Protein AF-A0A1Q3MIX3-F1 (afdb_monomer)

Foldseek 3Di:
DDPPPCPDPPDLCRLQVQLVVLLVQLVVQLVVLVVVCLVDVDNCRNVVSLVSLVVQLVSLVVLLVQCVDPVNVVVCPDVSSNVSSVCSNCRSVVVVVCSVVVVVVCVVVVVSVVD

Sequence (115 aa):
MNLFAQTPPTGMMDVLKIPGLCFLIGIGLWYGGLVFESKTEKSWLKWTAFIPLVIGTFIGLQETIQVSDYIYQQTLTNRKTLYAHYLALALPATAIATIVGWHFYLKRSGAYDRL

Nearest PDB structures (foldseek):
  4dwl-assembly1_D  TM=3.818E-01  e=4.074E+00  Rauchvirus BPP1

Solvent-accessible surface area (backbone atoms only — not comparable to full-atom values): 6006 Å² total; per-residue (Å²): 132,82,88,80,73,75,74,74,77,95,40,45,63,66,60,25,47,60,15,47,48,21,28,53,52,14,53,49,36,33,53,50,21,52,61,45,30,49,74,36,96,63,72,65,58,28,61,58,15,48,58,40,18,52,52,10,24,54,52,11,44,54,50,37,55,52,57,68,37,69,74,48,46,73,69,54,82,49,69,67,43,57,51,25,28,53,45,12,21,48,52,13,47,50,48,52,52,49,52,54,52,48,53,53,49,34,59,72,69,58,48,60,85,74,75

Radius of gyration: 18.02 Å; Cα contacts (8 Å, |Δi|>4): 128; chains: 1; bounding box: 40×24×54 Å

Mean predicted aligned error: 8.85 Å

Secondary structure (DSSP, 8-state):
--TT--PPPS-HHHHHHHHHHHHHHHHHHHHHHHHHHTTSS-TTGGGGGHHHHHHHHHHHHHHHHHHTSHHHHHH---HHHHHHHHHHHHHHHHHHHHHHHHHHHHHHTTGGGG-

Structure (mmCIF, N/CA/C/O backbone):
data_AF-A0A1Q3MIX3-F1
#
_entry.id   AF-A0A1Q3MIX3-F1
#
loop_
_atom_site.group_PDB
_atom_site.id
_atom_site.type_symbol
_atom_site.label_atom_id
_atom_site.label_alt_id
_atom_site.label_comp_id
_atom_site.label_asym_id
_atom_site.label_entity_id
_atom_site.label_seq_id
_atom_site.pdbx_PDB_ins_code
_atom_site.Cartn_x
_atom_site.Cartn_y
_atom_site.Cartn_z
_atom_site.occupancy
_atom_site.B_iso_or_equiv
_atom_site.auth_seq_id
_atom_site.auth_comp_id
_atom_site.auth_asym_id
_atom_site.auth_atom_id
_atom_site.pdbx_PDB_model_num
ATOM 1 N N . MET A 1 1 ? -8.938 9.964 33.262 1.00 42.62 1 MET A N 1
ATOM 2 C CA . MET A 1 1 ? -8.821 9.540 31.849 1.00 42.62 1 MET A CA 1
ATOM 3 C C . MET A 1 1 ? -10.208 9.616 31.232 1.00 42.62 1 MET A C 1
ATOM 5 O O . MET A 1 1 ? -11.114 8.986 31.756 1.00 42.62 1 MET A O 1
ATOM 9 N N . ASN A 1 2 ? -10.401 10.468 30.221 1.00 39.72 2 ASN A N 1
ATOM 10 C CA . ASN A 1 2 ? -11.707 10.697 29.593 1.00 39.72 2 ASN A CA 1
ATOM 11 C C . ASN A 1 2 ? -12.119 9.482 28.752 1.00 39.72 2 ASN A C 1
ATOM 13 O O . ASN A 1 2 ? -11.638 9.312 27.638 1.00 39.72 2 ASN A O 1
ATOM 17 N N . LEU A 1 3 ? -13.043 8.677 29.279 1.00 49.03 3 LEU A N 1
ATOM 18 C CA . LEU A 1 3 ? -13.666 7.532 28.598 1.00 49.03 3 LEU A CA 1
ATOM 19 C C . LEU A 1 3 ? -14.672 7.944 27.498 1.00 49.03 3 LEU A C 1
ATOM 21 O O . LEU A 1 3 ? -15.227 7.086 26.827 1.00 49.03 3 LEU A O 1
ATOM 25 N N . PHE A 1 4 ? -14.898 9.248 27.294 1.00 47.41 4 PHE A N 1
ATOM 26 C CA . PHE A 1 4 ? -15.919 9.792 26.385 1.00 47.41 4 PHE A CA 1
ATOM 27 C C . PHE A 1 4 ? -15.365 10.451 25.111 1.00 47.41 4 PHE A C 1
ATOM 29 O O . PHE A 1 4 ? -16.125 11.043 24.353 1.00 47.41 4 PHE A O 1
ATOM 36 N N . ALA A 1 5 ? -14.055 10.376 24.860 1.00 45.19 5 ALA A N 1
ATOM 37 C CA . ALA A 1 5 ? -13.430 11.049 23.715 1.00 45.19 5 ALA A CA 1
ATOM 38 C C . ALA A 1 5 ? -13.203 10.141 22.490 1.00 45.19 5 ALA A C 1
ATOM 40 O O . ALA A 1 5 ? -12.530 10.549 21.549 1.00 45.19 5 ALA A O 1
ATOM 41 N N . GLN A 1 6 ? -13.745 8.920 22.477 1.00 50.44 6 GLN A N 1
ATOM 42 C CA . GLN A 1 6 ? -13.774 8.095 21.269 1.00 50.44 6 GLN A CA 1
ATOM 43 C C . GLN A 1 6 ? -15.069 8.400 20.515 1.00 50.44 6 GLN A C 1
ATOM 45 O O . GLN A 1 6 ? -16.077 7.718 20.678 1.00 50.44 6 GLN A O 1
ATOM 50 N N . THR A 1 7 ? -15.066 9.470 19.718 1.00 54.59 7 THR A N 1
ATOM 51 C CA . THR A 1 7 ? -16.109 9.661 18.707 1.00 54.59 7 THR A CA 1
ATOM 52 C C . THR A 1 7 ? -16.021 8.495 17.724 1.00 54.59 7 THR A C 1
ATOM 54 O O . THR A 1 7 ? -14.977 8.348 17.083 1.00 54.59 7 THR A O 1
ATOM 57 N N . PRO A 1 8 ? -17.061 7.651 17.603 1.00 53.34 8 PRO A N 1
ATOM 58 C CA . PRO A 1 8 ? -17.045 6.568 16.636 1.00 53.34 8 PRO A CA 1
ATOM 59 C C . PRO A 1 8 ? -16.926 7.165 15.225 1.00 53.34 8 PRO A C 1
ATOM 61 O O . PRO A 1 8 ? -17.570 8.181 14.941 1.00 53.34 8 PRO A O 1
ATOM 64 N N . PRO A 1 9 ? -16.113 6.576 14.336 1.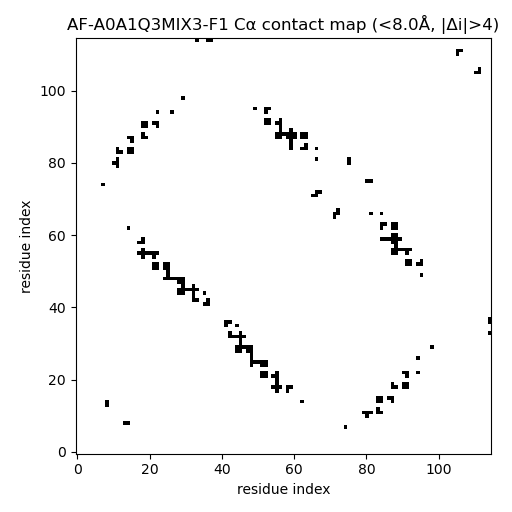00 55.53 9 PRO A N 1
ATOM 65 C CA . PRO A 1 9 ? -15.958 7.056 12.976 1.00 55.53 9 PRO A CA 1
ATOM 66 C C . PRO A 1 9 ? -17.322 7.040 12.291 1.00 55.53 9 PRO A C 1
ATOM 68 O O . PRO A 1 9 ? -18.051 6.046 12.319 1.00 55.53 9 PRO A O 1
ATOM 71 N N . THR A 1 10 ? -17.662 8.164 11.667 1.00 55.56 10 THR A N 1
ATOM 72 C CA . THR A 1 10 ? -18.985 8.485 11.113 1.00 55.56 10 THR A CA 1
ATOM 73 C C . THR A 1 10 ? -19.397 7.649 9.890 1.00 55.56 10 THR A C 1
ATOM 75 O O . THR A 1 10 ? -20.466 7.857 9.321 1.00 55.56 10 THR A O 1
ATOM 78 N N . GLY A 1 11 ? -18.626 6.622 9.525 1.00 61.16 11 GLY A N 1
ATOM 79 C CA . GLY A 1 11 ? -19.013 5.599 8.558 1.00 61.16 11 GLY A CA 1
ATOM 80 C C . GLY A 1 11 ? -17.814 4.885 7.936 1.00 61.16 11 GLY A C 1
ATOM 81 O O . GLY A 1 11 ? -16.690 5.374 7.977 1.00 61.16 11 GLY A O 1
ATOM 82 N N . MET A 1 12 ? -18.064 3.736 7.291 1.00 64.38 12 MET A N 1
ATOM 83 C CA . MET A 1 12 ? -17.066 2.956 6.528 1.00 64.38 12 MET A CA 1
ATOM 84 C C . MET A 1 12 ? -16.207 3.822 5.591 1.00 64.38 12 MET A C 1
ATOM 86 O O . MET A 1 12 ? -15.022 3.556 5.407 1.00 64.38 12 MET A O 1
ATOM 90 N N . MET A 1 13 ? -16.813 4.851 4.995 1.00 67.31 13 MET A N 1
ATOM 91 C CA . MET A 1 13 ? -16.130 5.725 4.050 1.00 67.31 13 MET A CA 1
ATOM 92 C C . MET A 1 13 ? -15.052 6.578 4.726 1.00 67.31 13 MET A C 1
ATOM 94 O O . MET A 1 13 ? -14.026 6.832 4.112 1.00 67.31 13 MET A O 1
ATOM 98 N N . ASP A 1 14 ? -15.244 7.005 5.974 1.00 73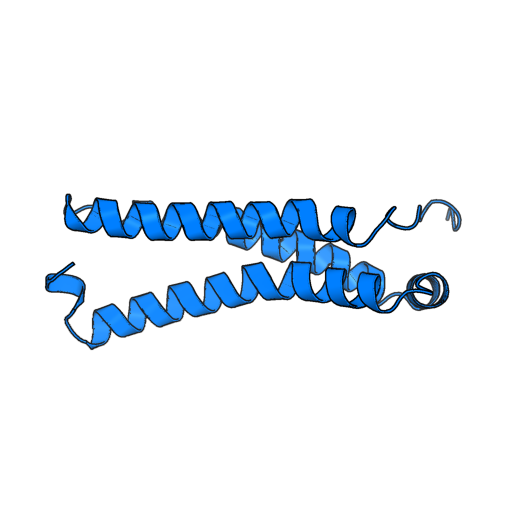.56 14 ASP A N 1
ATOM 99 C CA . ASP A 1 14 ? -14.290 7.892 6.648 1.00 73.56 14 ASP A CA 1
ATOM 100 C C . ASP A 1 14 ? -12.988 7.170 6.999 1.00 73.56 14 ASP A C 1
ATOM 102 O O . ASP A 1 14 ? -11.908 7.718 6.791 1.00 73.56 14 ASP A O 1
ATOM 106 N N . VAL A 1 15 ? -13.096 5.901 7.393 1.00 77.19 15 VAL A N 1
ATOM 107 C CA . VAL A 1 15 ? -11.958 5.029 7.721 1.00 77.19 15 VAL A CA 1
ATOM 108 C C . VAL A 1 15 ? -11.133 4.689 6.477 1.00 77.19 15 VAL A C 1
ATOM 110 O O . VAL A 1 15 ? -9.905 4.666 6.512 1.00 77.19 15 VAL A O 1
ATOM 113 N N . LEU A 1 16 ? -11.798 4.435 5.345 1.00 84.56 16 LEU A N 1
ATOM 114 C CA . LEU A 1 16 ? -11.123 3.994 4.123 1.00 84.56 16 LEU A CA 1
ATOM 115 C C . LEU A 1 16 ? -10.592 5.155 3.269 1.00 84.56 16 LEU A C 1
ATOM 117 O O . LEU A 1 16 ? -9.704 4.940 2.449 1.00 84.56 16 LEU A O 1
ATOM 121 N N . LYS A 1 17 ? -11.109 6.380 3.440 1.00 85.06 17 LYS A N 1
ATOM 122 C CA . LYS A 1 17 ? -10.764 7.545 2.603 1.00 85.06 17 LYS A CA 1
ATOM 123 C C . LYS A 1 17 ? -9.260 7.796 2.537 1.00 85.06 17 LYS A C 1
ATOM 125 O O . LYS A 1 17 ? -8.709 7.839 1.441 1.00 85.06 17 LYS A O 1
ATOM 130 N N . ILE A 1 18 ? -8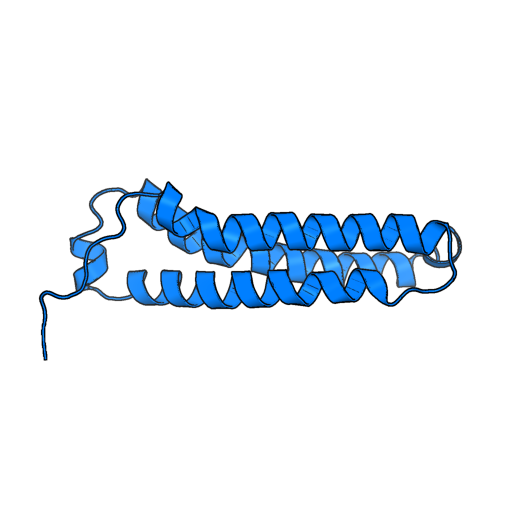.600 7.968 3.684 1.00 87.00 18 ILE A N 1
ATOM 131 C CA . ILE A 1 18 ? -7.182 8.359 3.719 1.00 87.00 18 ILE A CA 1
ATOM 132 C C . ILE A 1 18 ? -6.276 7.198 3.270 1.00 87.00 18 ILE A C 1
ATOM 134 O O . ILE A 1 18 ? -5.515 7.388 2.318 1.00 87.00 18 ILE A O 1
ATOM 138 N N . PRO A 1 19 ? -6.378 5.982 3.844 1.00 88.00 19 PRO A N 1
ATOM 139 C CA . PRO A 1 19 ? -5.543 4.854 3.426 1.00 88.00 19 PRO A CA 1
ATOM 140 C C . PRO A 1 19 ? -5.813 4.433 1.976 1.00 88.00 19 PRO A C 1
ATOM 142 O O . PRO A 1 19 ? -4.883 4.099 1.241 1.00 88.00 19 PRO A O 1
ATOM 145 N N . GLY A 1 20 ? -7.070 4.517 1.532 1.00 88.19 20 GLY A N 1
ATOM 146 C CA . GLY A 1 20 ? -7.475 4.258 0.152 1.00 88.19 20 GLY A CA 1
ATOM 147 C C . GLY A 1 20 ? -6.909 5.280 -0.835 1.00 88.19 20 GLY A C 1
ATOM 148 O O . GLY A 1 20 ? -6.415 4.893 -1.892 1.00 88.19 20 GLY A O 1
ATOM 149 N N . LEU A 1 21 ? -6.901 6.573 -0.491 1.00 92.06 21 LEU A N 1
ATOM 150 C CA . LEU A 1 21 ? -6.263 7.606 -1.314 1.00 92.06 21 LEU A CA 1
ATOM 151 C C . LEU A 1 21 ? -4.749 7.368 -1.417 1.00 92.06 21 LEU A C 1
ATOM 153 O O . LEU A 1 21 ? -4.192 7.404 -2.512 1.00 92.06 21 LEU A O 1
ATOM 157 N N . CYS A 1 22 ? -4.094 7.065 -0.294 1.00 91.62 22 CYS A N 1
ATOM 158 C CA . CYS A 1 22 ? -2.677 6.705 -0.250 1.00 91.62 22 CYS A CA 1
ATOM 159 C C . CYS A 1 22 ? -2.359 5.485 -1.128 1.00 91.62 22 CYS A C 1
ATOM 161 O O . CYS A 1 22 ? -1.367 5.499 -1.858 1.00 91.62 22 CYS A O 1
ATOM 163 N N . PHE A 1 23 ? -3.219 4.462 -1.106 1.00 93.12 23 PHE A N 1
ATOM 164 C CA . PHE A 1 23 ? -3.130 3.305 -1.995 1.00 93.12 23 PHE A CA 1
ATOM 165 C C . PHE A 1 23 ? -3.215 3.715 -3.472 1.00 93.12 23 PHE A C 1
ATOM 167 O O . PHE A 1 23 ? -2.326 3.372 -4.249 1.00 93.12 23 PHE A O 1
ATOM 174 N N . LEU A 1 24 ? -4.233 4.492 -3.858 1.00 93.81 24 LEU A N 1
ATOM 175 C CA . LEU A 1 24 ? -4.427 4.922 -5.248 1.00 93.81 24 LEU A CA 1
ATOM 176 C C . LEU A 1 24 ? -3.263 5.783 -5.758 1.00 93.81 24 LEU A C 1
ATOM 178 O O . LEU A 1 24 ? -2.766 5.547 -6.859 1.00 93.81 24 LEU A O 1
ATOM 182 N N . ILE A 1 25 ? -2.793 6.739 -4.952 1.00 92.94 25 ILE A N 1
ATOM 183 C CA . ILE A 1 25 ? -1.635 7.582 -5.285 1.00 92.94 25 ILE A CA 1
ATOM 184 C C . ILE A 1 25 ? -0.377 6.721 -5.415 1.00 92.94 25 ILE A C 1
ATOM 186 O O . ILE A 1 25 ? 0.374 6.875 -6.374 1.00 92.94 25 ILE A O 1
ATOM 190 N N . GLY A 1 26 ? -0.156 5.791 -4.484 1.00 90.25 26 GLY A N 1
ATOM 191 C CA . GLY A 1 26 ? 0.983 4.880 -4.515 1.00 90.25 26 GLY A CA 1
ATOM 192 C C . GLY A 1 26 ? 1.019 4.012 -5.768 1.00 90.25 26 GLY A C 1
ATOM 193 O O . GLY A 1 26 ? 2.019 4.002 -6.483 1.00 90.25 26 GLY A O 1
ATOM 194 N N . ILE A 1 27 ? -0.086 3.340 -6.095 1.00 91.81 27 ILE A N 1
ATOM 195 C CA . ILE A 1 27 ? -0.192 2.548 -7.328 1.00 91.81 27 ILE A CA 1
ATOM 196 C C . ILE A 1 27 ? -0.014 3.430 -8.572 1.00 91.81 27 ILE A C 1
ATOM 198 O O . ILE A 1 27 ? 0.700 3.041 -9.497 1.00 91.81 27 ILE A O 1
ATOM 202 N N . GLY A 1 28 ? -0.603 4.630 -8.587 1.00 90.88 28 GLY A N 1
ATOM 203 C CA . GLY A 1 28 ? -0.461 5.583 -9.688 1.00 90.88 28 GLY A CA 1
ATOM 204 C C . GLY A 1 28 ? 0.985 6.030 -9.912 1.00 90.88 28 GLY A C 1
ATOM 205 O O . GLY A 1 28 ? 1.455 6.030 -11.049 1.00 90.88 28 GLY A O 1
ATOM 206 N N . LEU A 1 29 ? 1.721 6.342 -8.841 1.00 91.06 29 LEU A N 1
ATOM 207 C CA . LEU A 1 29 ? 3.145 6.684 -8.907 1.00 91.06 29 LEU A CA 1
ATOM 208 C C . LEU A 1 29 ? 4.003 5.497 -9.347 1.00 91.06 29 LEU A C 1
ATOM 210 O O . LEU A 1 29 ? 4.946 5.683 -10.113 1.00 91.06 29 LEU A O 1
ATOM 214 N N . TRP A 1 30 ? 3.677 4.281 -8.902 1.00 89.81 30 TRP A N 1
ATOM 215 C CA . TRP A 1 30 ? 4.393 3.080 -9.327 1.00 89.81 30 TRP A CA 1
ATOM 216 C C . TRP A 1 30 ? 4.213 2.840 -10.827 1.00 89.81 30 TRP A C 1
ATOM 218 O O . TRP A 1 30 ? 5.193 2.679 -11.554 1.00 89.81 30 TRP A O 1
ATOM 228 N N . TYR A 1 31 ? 2.966 2.881 -11.303 1.00 88.38 31 TYR A N 1
ATOM 229 C CA . TYR A 1 31 ? 2.644 2.715 -12.718 1.00 88.38 31 TYR A CA 1
ATOM 230 C C . TYR A 1 31 ? 3.253 3.831 -13.577 1.00 88.38 31 TYR A C 1
ATOM 232 O O . TYR A 1 31 ? 3.894 3.552 -14.587 1.00 88.38 31 TYR A O 1
ATOM 240 N N . GLY A 1 32 ? 3.132 5.091 -13.147 1.00 87.12 32 GLY A N 1
ATOM 241 C CA . GLY A 1 32 ? 3.772 6.227 -13.811 1.00 87.12 32 GLY A CA 1
ATOM 242 C C . GLY A 1 32 ? 5.298 6.104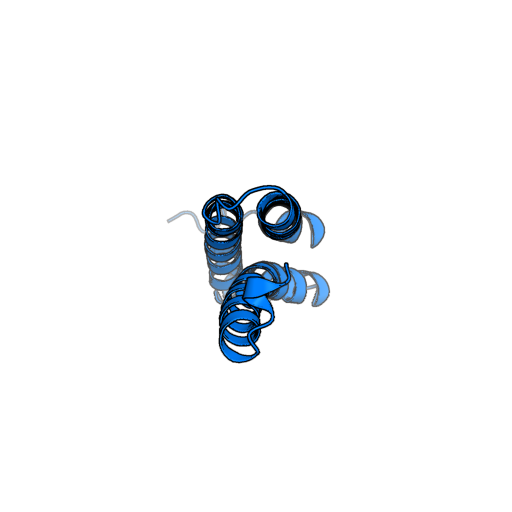 -13.844 1.00 87.12 32 GLY A C 1
ATOM 243 O O . GLY A 1 32 ? 5.915 6.416 -14.858 1.00 87.12 32 GLY A O 1
ATOM 244 N N . GLY A 1 33 ? 5.900 5.580 -12.774 1.00 85.81 33 GLY A N 1
ATOM 245 C CA . GLY A 1 33 ? 7.325 5.274 -12.705 1.00 85.81 33 GLY A CA 1
ATOM 246 C C . GLY A 1 33 ? 7.758 4.199 -13.703 1.00 85.81 33 GLY A C 1
ATOM 247 O O . GLY A 1 33 ? 8.787 4.377 -14.343 1.00 85.81 33 GLY A O 1
ATOM 248 N N . LEU A 1 34 ? 6.963 3.138 -13.893 1.00 84.31 34 LEU A N 1
ATOM 249 C CA . LEU A 1 34 ? 7.218 2.111 -14.916 1.00 84.31 34 LEU A CA 1
ATOM 250 C C . LEU A 1 34 ? 7.139 2.684 -16.341 1.00 84.31 34 LEU A C 1
ATOM 252 O O . LEU A 1 34 ? 8.008 2.415 -17.162 1.00 84.31 34 LEU A O 1
ATOM 256 N N . VAL A 1 35 ? 6.131 3.514 -16.629 1.00 84.69 35 VAL A N 1
ATOM 257 C CA . VAL A 1 35 ? 5.980 4.173 -17.944 1.00 84.69 35 VAL A CA 1
ATOM 258 C C . VAL A 1 35 ? 7.089 5.201 -18.203 1.00 84.69 35 VAL A C 1
ATOM 260 O O . VAL A 1 35 ? 7.440 5.484 -19.348 1.00 84.69 35 VAL A O 1
ATOM 263 N N . PHE A 1 36 ? 7.629 5.812 -17.150 1.00 83.62 36 PHE A N 1
ATOM 264 C CA . PHE A 1 36 ? 8.758 6.725 -17.275 1.00 83.62 36 PHE A CA 1
ATOM 265 C C . PHE A 1 36 ? 10.073 5.972 -17.484 1.00 83.62 36 PHE A C 1
ATOM 267 O O . PHE A 1 36 ? 10.895 6.393 -18.293 1.00 83.62 36 PHE A O 1
ATOM 274 N N . GLU A 1 37 ? 10.258 4.846 -16.802 1.00 80.50 37 GLU A N 1
ATOM 275 C CA . GLU A 1 37 ? 11.412 3.967 -16.989 1.00 80.50 37 GLU A CA 1
ATOM 276 C C . GLU A 1 37 ? 11.491 3.442 -18.427 1.00 80.50 37 GLU A C 1
ATOM 278 O O . GLU A 1 37 ? 12.555 3.499 -19.033 1.00 80.50 37 GLU A O 1
ATOM 283 N N . SER A 1 38 ? 10.350 3.122 -19.046 1.00 77.12 38 SER A N 1
ATOM 284 C CA . SER A 1 38 ? 10.331 2.715 -20.457 1.00 77.12 38 SER A CA 1
ATOM 285 C C . SER A 1 38 ? 10.743 3.807 -21.450 1.00 77.12 38 SER A C 1
ATOM 287 O O . SER A 1 38 ? 10.906 3.561 -22.642 1.00 77.12 38 SER A O 1
ATOM 289 N N . LYS A 1 39 ? 10.845 5.060 -20.995 1.00 79.69 39 LYS A N 1
ATOM 290 C CA . LYS A 1 39 ? 11.271 6.213 -21.805 1.00 79.69 39 LYS A CA 1
ATOM 291 C C . LYS A 1 39 ? 12.641 6.747 -21.393 1.00 79.69 39 LYS A C 1
ATOM 293 O O . LYS A 1 39 ? 13.197 7.591 -22.092 1.00 79.69 39 LYS A O 1
ATOM 298 N N . THR A 1 40 ? 13.169 6.302 -20.256 1.00 70.00 40 THR A N 1
ATOM 299 C CA . THR A 1 40 ? 14.358 6.873 -19.623 1.00 70.00 40 THR A CA 1
ATOM 300 C C . THR A 1 40 ? 15.018 5.828 -18.734 1.00 70.00 40 THR A C 1
ATOM 302 O O . THR A 1 40 ? 14.364 5.305 -17.846 1.00 70.00 40 THR A O 1
ATOM 305 N N . GLU A 1 41 ? 16.338 5.638 -18.823 1.00 68.31 41 GLU A N 1
ATOM 306 C CA . GLU A 1 41 ? 17.107 4.692 -17.974 1.00 68.31 41 GLU A CA 1
ATOM 307 C C . GLU A 1 41 ? 17.028 4.960 -16.447 1.00 68.31 41 GLU A C 1
ATOM 309 O O . GLU A 1 41 ? 17.627 4.261 -15.628 1.00 68.31 41 GLU A O 1
ATOM 314 N N . LYS A 1 42 ? 16.309 6.002 -16.013 1.00 64.56 42 LYS A N 1
ATOM 315 C CA . LYS A 1 42 ? 16.214 6.408 -14.610 1.00 64.56 42 LYS A CA 1
ATOM 316 C C . LYS A 1 42 ? 15.093 5.661 -13.884 1.00 64.56 42 LYS A C 1
ATOM 318 O O . LYS A 1 42 ? 13.961 6.120 -13.791 1.00 64.56 42 LYS A O 1
ATOM 323 N N . SER A 1 43 ? 15.492 4.569 -13.241 1.00 68.19 43 SER A N 1
ATOM 324 C CA . SER A 1 43 ? 14.659 3.636 -12.465 1.00 68.19 43 SER A CA 1
ATOM 325 C C . SER A 1 43 ? 14.126 4.154 -11.110 1.00 68.19 43 SER A C 1
ATOM 327 O O . SER A 1 43 ? 13.339 3.483 -10.443 1.00 68.19 43 SER A O 1
ATOM 329 N N . TRP A 1 44 ? 14.565 5.325 -10.630 1.00 79.06 44 TRP A N 1
ATOM 330 C CA . TRP A 1 44 ? 14.359 5.716 -9.224 1.00 79.06 44 TRP A CA 1
ATOM 331 C C . TRP A 1 44 ? 12.938 6.211 -8.899 1.00 79.06 44 TRP A C 1
ATOM 333 O O . TRP A 1 44 ? 12.490 6.079 -7.761 1.00 79.06 44 TRP A O 1
ATOM 343 N N . LEU A 1 45 ? 12.204 6.742 -9.884 1.00 78.44 45 LEU A N 1
ATOM 344 C CA . LEU A 1 45 ? 10.908 7.398 -9.659 1.00 78.44 45 LEU A CA 1
ATOM 345 C C . LEU A 1 45 ? 9.823 6.444 -9.156 1.00 78.44 45 LEU A C 1
ATOM 347 O O . LEU A 1 45 ? 9.044 6.822 -8.286 1.00 78.44 45 LEU A O 1
ATOM 351 N N . LYS A 1 46 ? 9.800 5.190 -9.611 1.00 79.88 46 LYS A N 1
ATOM 352 C CA . LYS A 1 46 ? 8.830 4.196 -9.124 1.00 79.88 46 LYS A CA 1
ATOM 353 C C . LYS A 1 46 ? 8.967 3.918 -7.626 1.00 79.88 46 LYS A C 1
ATOM 355 O O . LYS A 1 46 ? 7.979 3.634 -6.967 1.00 79.88 46 LYS A O 1
ATOM 360 N N . TRP A 1 47 ? 10.159 4.074 -7.049 1.00 85.81 47 TRP A N 1
ATOM 361 C CA . TRP A 1 47 ? 10.367 3.867 -5.614 1.00 85.81 47 TRP A CA 1
ATOM 362 C C . TRP A 1 47 ? 9.739 4.968 -4.757 1.00 85.81 47 TRP A C 1
ATOM 364 O O . TRP A 1 47 ? 9.415 4.723 -3.597 1.00 85.81 47 TRP A O 1
ATOM 374 N N . THR A 1 48 ? 9.466 6.146 -5.328 1.00 89.62 48 THR A N 1
ATOM 375 C CA . THR A 1 48 ? 8.719 7.203 -4.624 1.00 89.62 48 THR A CA 1
ATOM 376 C C . THR A 1 48 ? 7.286 6.779 -4.291 1.00 89.62 48 THR A C 1
ATOM 378 O O . THR A 1 48 ? 6.727 7.264 -3.309 1.00 89.62 48 THR A O 1
ATOM 381 N N . ALA A 1 49 ? 6.727 5.797 -5.013 1.00 87.81 49 ALA A N 1
ATOM 382 C CA . ALA A 1 49 ? 5.430 5.189 -4.723 1.00 87.81 49 ALA A CA 1
ATOM 383 C C . ALA A 1 49 ? 5.341 4.566 -3.324 1.00 87.81 49 ALA A C 1
ATOM 385 O O . ALA A 1 49 ? 4.254 4.489 -2.754 1.00 87.81 49 ALA A O 1
ATOM 386 N N . PHE A 1 50 ? 6.468 4.143 -2.743 1.00 89.88 50 PHE A N 1
ATOM 3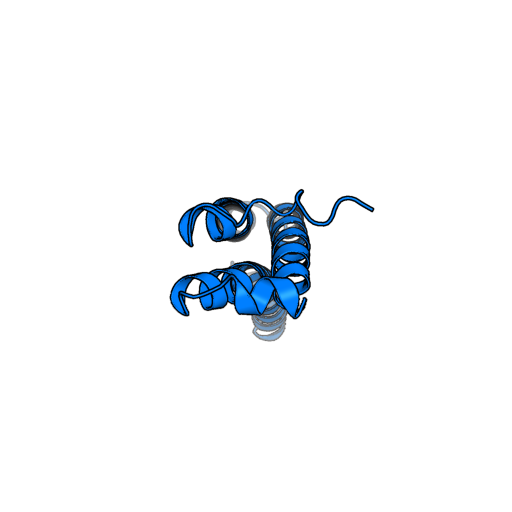87 C CA . PHE A 1 50 ? 6.477 3.558 -1.404 1.00 89.88 50 PHE A CA 1
ATOM 388 C C . PHE A 1 50 ? 6.110 4.572 -0.328 1.00 89.88 50 PHE A C 1
ATOM 390 O O . PHE A 1 50 ? 5.513 4.182 0.666 1.00 89.88 50 PHE A O 1
ATOM 397 N N . ILE A 1 51 ? 6.413 5.859 -0.519 1.00 91.88 51 ILE A N 1
ATOM 398 C CA . ILE A 1 51 ? 6.149 6.898 0.483 1.00 91.88 51 ILE A CA 1
ATOM 399 C C . ILE A 1 51 ? 4.653 6.945 0.845 1.00 91.88 51 ILE A C 1
ATOM 401 O O . ILE A 1 51 ? 4.322 6.696 2.007 1.00 91.88 51 ILE A O 1
ATOM 405 N N . PRO A 1 52 ? 3.721 7.188 -0.100 1.00 92.94 52 PRO A N 1
ATOM 406 C CA . PRO A 1 52 ? 2.299 7.194 0.225 1.00 92.94 52 PRO A CA 1
ATOM 407 C C . PRO A 1 52 ? 1.784 5.816 0.656 1.00 92.94 52 PRO A C 1
ATOM 409 O O . PRO A 1 52 ? 0.936 5.759 1.540 1.00 92.94 52 PRO A O 1
ATOM 412 N N . LEU A 1 53 ? 2.299 4.705 0.111 1.00 90.88 53 LEU A N 1
ATOM 413 C CA . LEU A 1 53 ? 1.860 3.360 0.514 1.00 90.88 53 LEU A CA 1
ATOM 414 C C . LEU A 1 53 ? 2.228 3.027 1.961 1.00 90.88 53 LEU A C 1
ATOM 416 O O . LEU A 1 53 ? 1.415 2.466 2.696 1.00 90.88 53 LEU A O 1
ATOM 420 N N . VAL A 1 54 ? 3.437 3.387 2.389 1.00 92.69 54 VAL A N 1
ATOM 421 C CA . VAL A 1 54 ? 3.897 3.200 3.767 1.00 92.69 54 VAL A CA 1
ATOM 422 C C . VAL A 1 54 ? 3.063 4.066 4.706 1.00 92.69 54 VAL A C 1
ATOM 424 O O . VAL A 1 54 ? 2.550 3.549 5.694 1.00 92.69 54 VAL A O 1
ATOM 427 N N . ILE A 1 55 ? 2.837 5.340 4.363 1.00 92.56 55 ILE A N 1
ATOM 428 C CA . ILE A 1 55 ? 1.962 6.233 5.141 1.00 92.56 55 ILE A CA 1
ATOM 429 C C . ILE A 1 55 ? 0.551 5.637 5.264 1.00 92.56 55 ILE A C 1
ATOM 431 O O . ILE A 1 55 ? 0.034 5.516 6.372 1.00 92.56 55 ILE A O 1
ATOM 435 N N . GLY A 1 56 ? -0.047 5.192 4.154 1.00 88.19 56 GLY A N 1
ATOM 436 C CA . GLY A 1 56 ? -1.367 4.558 4.152 1.00 88.19 56 GLY A CA 1
ATOM 437 C C . GLY A 1 56 ? -1.420 3.290 5.007 1.00 88.19 56 GLY A C 1
ATOM 438 O O . GLY A 1 56 ? -2.395 3.077 5.721 1.00 88.19 56 GLY A O 1
ATOM 439 N N . THR A 1 57 ? -0.351 2.488 4.996 1.00 90.44 57 THR A N 1
ATOM 440 C CA . THR A 1 57 ? -0.224 1.283 5.831 1.00 90.44 57 THR A CA 1
ATOM 441 C C . THR A 1 57 ? -0.166 1.631 7.318 1.00 90.44 57 THR A C 1
ATOM 443 O O . THR A 1 57 ? -0.865 1.005 8.109 1.00 90.44 57 THR A O 1
ATOM 446 N N . PHE A 1 58 ? 0.617 2.641 7.715 1.00 91.94 58 PHE A N 1
ATOM 447 C CA . PHE A 1 58 ? 0.694 3.084 9.113 1.00 91.94 58 PHE A CA 1
ATOM 448 C C . PHE A 1 58 ? -0.638 3.637 9.623 1.00 91.94 58 PHE A C 1
ATOM 450 O O . PHE A 1 58 ? -1.057 3.291 10.726 1.00 91.94 58 PHE A O 1
ATOM 457 N N . ILE A 1 59 ? -1.324 4.444 8.810 1.00 87.81 59 ILE A N 1
ATOM 458 C CA . ILE A 1 59 ? -2.651 4.966 9.155 1.00 87.81 59 ILE A CA 1
ATOM 459 C C . ILE A 1 59 ? -3.643 3.802 9.278 1.00 87.81 59 ILE A C 1
ATOM 461 O O . ILE A 1 59 ? -4.296 3.667 10.306 1.00 87.81 59 ILE A O 1
ATOM 465 N N . GLY A 1 60 ? -3.695 2.893 8.299 1.00 86.06 60 GLY A N 1
ATOM 466 C CA . GLY A 1 60 ? -4.555 1.707 8.364 1.00 86.06 60 GLY A CA 1
ATOM 467 C C . GLY A 1 60 ? -4.256 0.792 9.560 1.00 86.06 60 GLY A C 1
ATOM 468 O O . GLY A 1 60 ? -5.173 0.210 10.141 1.00 86.06 60 GLY A O 1
ATOM 469 N N . LEU A 1 61 ? -2.990 0.690 9.974 1.00 86.00 61 LEU A N 1
ATOM 470 C CA . LEU A 1 61 ? -2.590 -0.054 11.169 1.00 86.00 61 LEU A CA 1
ATOM 471 C C . LEU A 1 61 ? -3.135 0.605 12.438 1.00 86.00 61 LEU A C 1
ATOM 473 O O . LEU A 1 61 ? -3.681 -0.092 13.289 1.00 86.00 61 LEU A O 1
ATOM 477 N N . GLN A 1 62 ? -3.029 1.931 12.552 1.00 84.50 62 GLN A N 1
ATOM 478 C CA . GLN A 1 62 ? -3.589 2.684 13.674 1.00 84.50 62 GLN A CA 1
ATOM 479 C C . GLN A 1 62 ? -5.109 2.489 13.774 1.00 84.50 62 GLN A C 1
ATOM 481 O O . GLN A 1 62 ? -5.611 2.210 14.861 1.00 84.50 62 GLN A O 1
ATOM 486 N N . GLU A 1 63 ? -5.822 2.555 12.648 1.00 81.19 63 GLU A N 1
ATOM 487 C CA . GLU A 1 63 ? -7.262 2.272 12.572 1.00 81.19 63 GLU A CA 1
ATOM 488 C C . GLU A 1 63 ? -7.576 0.825 13.002 1.00 81.19 63 GLU A C 1
ATOM 490 O O . GLU A 1 63 ? -8.495 0.571 13.779 1.00 81.19 63 GLU A O 1
ATOM 495 N N . THR A 1 64 ? -6.773 -0.149 12.567 1.00 81.44 64 THR A N 1
ATOM 496 C CA . THR A 1 64 ? -6.959 -1.563 12.943 1.00 81.44 64 THR A CA 1
ATOM 497 C C . THR A 1 64 ? -6.719 -1.801 14.438 1.00 81.44 64 THR A C 1
ATOM 499 O O . THR A 1 64 ? -7.444 -2.576 15.064 1.00 81.44 64 THR A O 1
ATOM 502 N N . ILE A 1 65 ? -5.731 -1.126 15.034 1.00 80.06 65 ILE A N 1
ATOM 503 C CA . ILE A 1 65 ? -5.445 -1.207 16.474 1.00 80.06 65 ILE A CA 1
ATOM 504 C C . ILE A 1 65 ? -6.624 -0.660 17.286 1.00 80.06 65 ILE A C 1
ATOM 506 O O . ILE A 1 65 ? -6.987 -1.269 18.290 1.00 80.06 65 ILE A O 1
ATOM 510 N N . GLN A 1 66 ? -7.278 0.417 16.840 1.00 71.06 66 GLN A N 1
ATOM 511 C CA . GLN A 1 66 ? -8.473 0.946 17.512 1.00 71.06 66 GLN A CA 1
ATOM 512 C C . GLN A 1 66 ? -9.617 -0.078 17.544 1.00 71.06 66 GLN A C 1
ATOM 514 O O . GLN A 1 66 ? -10.275 -0.232 18.568 1.00 71.06 66 GLN A O 1
ATOM 519 N N . VAL A 1 67 ? -9.796 -0.859 16.474 1.00 70.31 67 VAL A N 1
ATOM 520 C CA . VAL A 1 67 ? -10.797 -1.943 16.420 1.00 70.31 67 VAL A CA 1
ATOM 521 C C . VAL A 1 67 ? -10.441 -3.137 17.305 1.00 70.31 67 VAL A C 1
ATOM 523 O O . VAL A 1 67 ? -11.316 -3.934 17.631 1.00 70.31 67 VAL A O 1
ATOM 526 N N . SER A 1 68 ? -9.183 -3.298 17.718 1.00 67.38 68 SER A N 1
ATOM 527 C CA . SER A 1 68 ? -8.800 -4.368 18.651 1.00 67.38 68 SER A CA 1
ATOM 528 C C . SER A 1 68 ? -9.215 -4.088 20.102 1.00 67.38 68 SER A C 1
ATOM 530 O O . SER A 1 68 ? -9.229 -5.012 20.915 1.00 67.38 68 SER A O 1
ATOM 532 N N . ASP A 1 69 ? -9.601 -2.846 20.420 1.00 72.19 69 ASP A N 1
ATOM 533 C CA . ASP A 1 69 ? -10.116 -2.470 21.733 1.00 72.19 69 ASP A CA 1
ATOM 534 C C . ASP A 1 69 ? -11.538 -3.024 21.938 1.00 72.19 69 ASP A C 1
ATOM 536 O O . ASP A 1 69 ? -12.454 -2.802 21.140 1.00 72.19 69 ASP A O 1
ATOM 540 N N . TYR A 1 70 ? -11.728 -3.757 23.034 1.00 61.56 70 TYR A N 1
ATOM 541 C CA . TYR A 1 70 ? -12.981 -4.432 23.371 1.00 61.56 70 TYR A CA 1
ATOM 542 C C . TYR A 1 70 ? -14.164 -3.458 23.481 1.00 61.56 70 TYR A C 1
ATOM 544 O O . TYR A 1 70 ? -15.267 -3.767 23.027 1.00 61.56 70 TYR A O 1
ATOM 552 N N . ILE A 1 71 ? -13.940 -2.258 24.028 1.00 61.47 71 ILE A N 1
ATOM 553 C CA . ILE A 1 71 ? -14.985 -1.229 24.188 1.00 61.47 71 ILE A CA 1
ATOM 5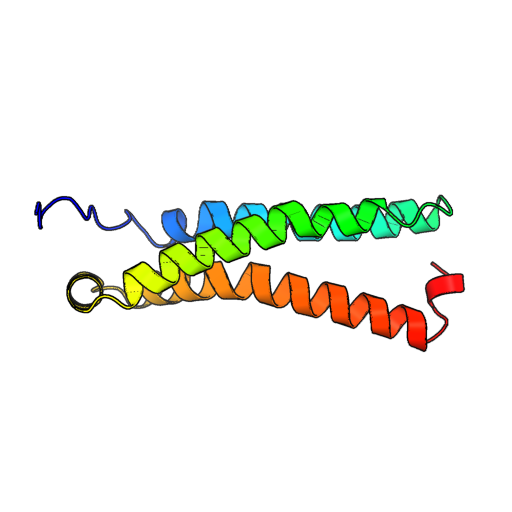54 C C . ILE A 1 71 ? -15.428 -0.688 22.815 1.00 61.47 71 ILE A C 1
ATOM 556 O O . ILE A 1 71 ? -16.607 -0.397 22.585 1.00 61.47 71 ILE A O 1
ATOM 560 N N . TYR A 1 72 ? -14.493 -0.624 21.870 1.00 64.81 72 TYR A N 1
ATOM 561 C CA . TYR A 1 72 ? -14.724 -0.147 20.510 1.00 64.81 72 TYR A CA 1
ATOM 562 C C . TYR A 1 72 ? -15.446 -1.188 19.638 1.00 64.81 72 TYR A C 1
ATOM 564 O O . TYR A 1 72 ? -16.309 -0.860 18.822 1.00 64.81 72 TYR A O 1
ATOM 572 N N . GLN A 1 73 ? -15.178 -2.480 19.850 1.00 65.81 73 GLN A N 1
ATOM 573 C CA . GLN A 1 73 ? -15.918 -3.553 19.172 1.00 65.81 73 GLN A CA 1
ATOM 574 C C . GLN A 1 73 ? -17.387 -3.611 19.588 1.00 65.81 73 GLN A C 1
ATOM 576 O O . GLN A 1 73 ? -18.248 -3.869 18.749 1.00 65.81 73 GLN A O 1
ATOM 581 N N . GLN A 1 74 ? -17.691 -3.339 20.861 1.00 64.00 74 GLN A N 1
ATOM 582 C CA . GLN A 1 74 ? -19.074 -3.311 21.346 1.00 64.00 74 GLN A CA 1
ATOM 583 C C . GLN A 1 74 ? -19.887 -2.146 20.766 1.00 64.00 74 GLN A C 1
ATOM 585 O O . GLN A 1 74 ? -21.105 -2.255 20.622 1.00 64.00 74 GLN A O 1
ATOM 590 N N . THR A 1 75 ? -19.224 -1.050 20.394 1.00 63.88 75 THR A N 1
ATOM 591 C CA . THR A 1 75 ? -19.851 0.107 19.736 1.00 63.88 75 THR A CA 1
ATOM 592 C C . THR A 1 75 ? -19.952 -0.054 18.213 1.00 63.88 75 THR A C 1
ATOM 594 O O . THR A 1 75 ? -20.798 0.580 17.580 1.00 63.88 75 THR A O 1
ATOM 597 N N . LEU A 1 76 ? -19.181 -0.963 17.608 1.00 65.56 76 LEU A N 1
ATOM 598 C CA . LEU A 1 76 ? -19.271 -1.329 16.191 1.00 65.56 76 LEU A CA 1
ATOM 599 C C . LEU A 1 76 ? -20.413 -2.323 15.926 1.00 65.56 76 LEU A C 1
ATOM 601 O O . LEU A 1 76 ? -20.215 -3.520 15.736 1.00 65.56 76 LEU A O 1
ATOM 605 N N . THR A 1 77 ? -21.641 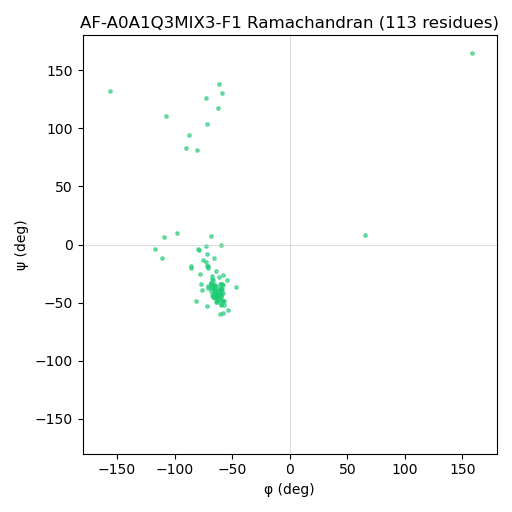-1.819 15.811 1.00 59.97 77 THR A N 1
ATOM 606 C CA . THR A 1 77 ? -22.812 -2.658 15.480 1.00 59.97 77 THR A CA 1
ATOM 607 C C . THR A 1 77 ? -22.817 -3.135 14.016 1.00 59.97 77 THR A C 1
ATOM 609 O O . THR A 1 77 ? -23.507 -4.091 13.663 1.00 59.97 77 THR A O 1
ATOM 612 N N . ASN A 1 78 ? -22.048 -2.484 13.133 1.00 69.12 78 ASN A N 1
ATOM 613 C CA . ASN A 1 78 ? -22.059 -2.742 11.693 1.00 69.12 78 ASN A CA 1
ATOM 614 C C . ASN A 1 78 ? -20.789 -3.471 11.225 1.00 69.12 78 ASN A C 1
ATOM 616 O O . ASN A 1 78 ? -19.711 -2.880 11.125 1.00 69.12 78 ASN A O 1
ATOM 620 N N . ARG A 1 79 ? -20.941 -4.745 10.835 1.00 73.50 79 ARG A N 1
ATOM 621 C CA . ARG A 1 79 ? -19.849 -5.587 10.306 1.00 73.50 79 ARG A CA 1
ATOM 622 C C . ARG A 1 79 ? -19.123 -4.954 9.113 1.00 73.50 79 ARG A C 1
ATOM 624 O O . ARG A 1 79 ? -17.931 -5.175 8.943 1.00 73.50 79 ARG A O 1
ATOM 631 N N . LYS A 1 80 ? -19.811 -4.141 8.300 1.00 73.19 80 LYS A N 1
ATOM 632 C CA . LYS A 1 80 ? -19.208 -3.463 7.137 1.00 73.19 80 LYS A CA 1
ATOM 633 C C . LYS A 1 80 ? -18.124 -2.465 7.546 1.00 73.19 80 LYS A C 1
ATOM 635 O O . LYS A 1 80 ? -17.080 -2.400 6.907 1.00 73.19 80 LYS A O 1
ATOM 640 N N . THR A 1 81 ? -18.350 -1.731 8.632 1.00 72.50 81 THR A N 1
ATOM 641 C CA . THR A 1 81 ? -17.379 -0.772 9.167 1.00 72.50 81 THR A CA 1
ATOM 642 C C . THR A 1 81 ? -16.154 -1.495 9.725 1.00 72.50 81 THR A C 1
ATOM 644 O O . THR A 1 81 ? -15.037 -1.042 9.514 1.00 72.50 81 THR A O 1
ATOM 647 N N . LEU A 1 82 ? -16.333 -2.666 10.343 1.00 77.38 82 LEU A N 1
ATOM 648 C CA . LEU A 1 82 ? -15.225 -3.504 10.814 1.00 77.38 82 LEU A CA 1
ATOM 649 C C . LEU A 1 82 ? -14.333 -3.981 9.653 1.00 77.38 82 LEU A C 1
ATOM 651 O O . LEU A 1 82 ? -13.116 -3.826 9.712 1.00 77.38 82 LEU A O 1
ATOM 655 N N . TYR A 1 83 ? -14.923 -4.456 8.550 1.00 80.31 83 TYR A N 1
ATOM 656 C CA . TYR A 1 83 ? -14.151 -4.798 7.347 1.00 80.31 83 TYR A CA 1
ATOM 657 C C . TYR A 1 83 ? -13.402 -3.601 6.751 1.00 80.31 83 TYR A C 1
ATOM 659 O O . TYR A 1 83 ? -12.303 -3.776 6.236 1.00 80.31 83 TYR A O 1
ATOM 667 N N . ALA A 1 84 ? -13.958 -2.391 6.839 1.00 81.88 84 ALA A N 1
ATOM 668 C CA . ALA A 1 84 ? -13.309 -1.182 6.337 1.00 81.88 84 ALA A CA 1
ATOM 669 C C . ALA A 1 84 ? -11.963 -0.901 7.023 1.00 81.88 84 ALA A C 1
ATOM 671 O O . ALA A 1 84 ? -11.012 -0.524 6.345 1.00 81.88 84 ALA A O 1
ATOM 672 N N . HIS A 1 85 ? -11.861 -1.146 8.333 1.00 81.44 85 HIS A N 1
ATOM 673 C CA . HIS A 1 85 ? -10.615 -0.968 9.086 1.00 81.44 85 HIS A CA 1
ATOM 674 C C . HIS A 1 85 ? -9.554 -1.989 8.661 1.00 81.44 85 HIS A C 1
ATOM 676 O O . HIS A 1 85 ? -8.413 -1.625 8.391 1.00 81.44 85 HIS A O 1
ATOM 682 N N . TYR A 1 86 ? -9.941 -3.258 8.494 1.00 83.12 86 TYR A N 1
ATOM 683 C CA . TYR A 1 86 ? -9.018 -4.271 7.978 1.00 83.12 86 TYR A CA 1
ATOM 684 C C . TYR A 1 86 ? -8.587 -3.985 6.535 1.00 83.12 86 TYR A C 1
ATOM 686 O O . TYR A 1 86 ? -7.420 -4.169 6.199 1.00 83.12 86 TYR A O 1
ATOM 694 N N . LEU A 1 87 ? -9.497 -3.504 5.681 1.00 85.75 87 LEU A N 1
ATOM 695 C CA . LEU A 1 87 ? -9.182 -3.128 4.298 1.00 85.75 87 LEU A CA 1
ATOM 696 C C . LEU A 1 87 ? -8.263 -1.907 4.220 1.00 85.75 87 LEU A C 1
ATOM 698 O O . LEU A 1 87 ? -7.378 -1.876 3.365 1.00 85.75 87 LEU A O 1
ATOM 702 N N . ALA A 1 88 ? -8.435 -0.937 5.119 1.00 86.25 88 ALA A N 1
ATOM 703 C CA . ALA A 1 88 ? -7.574 0.234 5.226 1.00 86.25 88 ALA A CA 1
ATOM 704 C C . ALA A 1 88 ? -6.102 -0.139 5.460 1.00 86.25 88 ALA A C 1
ATOM 706 O O . ALA A 1 88 ? -5.219 0.514 4.912 1.00 86.25 88 ALA A O 1
ATOM 707 N N . LEU A 1 89 ? -5.831 -1.212 6.209 1.00 88.62 89 LEU A N 1
ATOM 708 C CA . LEU A 1 89 ? -4.486 -1.771 6.363 1.00 88.62 89 LEU A CA 1
ATOM 709 C C . LEU A 1 89 ? -4.094 -2.679 5.189 1.00 88.62 89 LEU A C 1
ATOM 711 O O . LEU A 1 89 ? -3.003 -2.558 4.630 1.00 88.62 89 LEU A O 1
ATOM 715 N N . ALA A 1 90 ? -4.976 -3.611 4.825 1.00 90.06 90 ALA A N 1
ATOM 716 C CA . ALA A 1 90 ? -4.656 -4.678 3.888 1.00 90.06 90 ALA A CA 1
ATOM 717 C C . ALA A 1 90 ? -4.349 -4.154 2.479 1.00 90.06 90 ALA A C 1
ATOM 719 O O . ALA A 1 90 ? -3.425 -4.652 1.842 1.00 90.06 90 ALA A O 1
ATOM 720 N N . LEU A 1 91 ? -5.075 -3.147 1.985 1.00 91.25 91 LEU A N 1
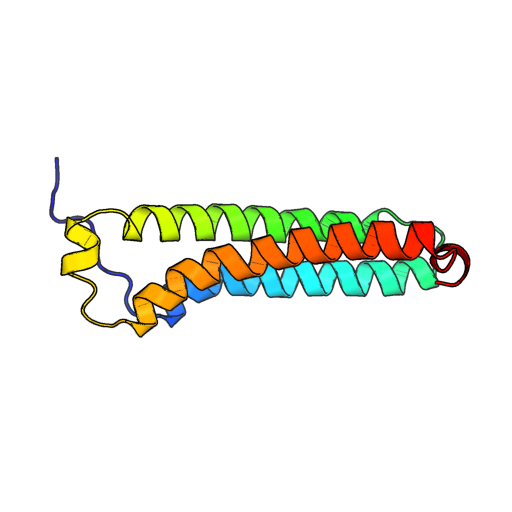ATOM 721 C CA . LEU A 1 91 ? -4.873 -2.602 0.637 1.00 91.25 91 LEU A CA 1
ATOM 722 C C . LEU A 1 91 ? -3.460 -2.027 0.427 1.00 91.25 91 LEU A C 1
ATOM 724 O O . LEU A 1 91 ? -2.741 -2.533 -0.438 1.00 91.25 91 LEU A O 1
ATOM 728 N N . PRO A 1 92 ? -3.003 -1.019 1.193 1.00 88.19 92 PRO A N 1
ATOM 729 C CA . PRO A 1 92 ? -1.661 -0.474 1.012 1.00 88.19 92 PRO A CA 1
ATOM 730 C C . PRO A 1 92 ? -0.562 -1.502 1.335 1.00 88.19 92 PRO A C 1
ATOM 732 O O . PRO A 1 92 ? 0.428 -1.569 0.605 1.00 88.19 92 PRO A O 1
ATOM 735 N N . ALA A 1 93 ? -0.751 -2.374 2.331 1.00 90.50 93 ALA A N 1
ATOM 736 C CA . ALA A 1 93 ? 0.225 -3.415 2.661 1.00 90.50 93 ALA A CA 1
ATOM 737 C C . ALA A 1 93 ? 0.390 -4.455 1.535 1.00 90.50 93 ALA A C 1
ATOM 739 O O . ALA A 1 93 ? 1.510 -4.812 1.159 1.00 90.50 93 ALA A O 1
ATOM 740 N N . THR A 1 94 ? -0.720 -4.927 0.958 1.00 92.50 94 THR A N 1
ATOM 741 C CA . THR A 1 94 ? -0.686 -5.871 -0.171 1.00 92.50 94 THR A CA 1
ATOM 742 C C . THR A 1 94 ? -0.152 -5.218 -1.441 1.00 92.50 94 THR A C 1
ATOM 744 O O . THR A 1 94 ? 0.569 -5.881 -2.187 1.00 92.50 94 THR A O 1
ATOM 747 N N . ALA A 1 95 ? -0.406 -3.923 -1.667 1.00 90.88 95 ALA A N 1
ATOM 748 C CA . ALA A 1 95 ? 0.235 -3.165 -2.743 1.00 90.88 95 ALA A CA 1
ATOM 749 C C . ALA A 1 95 ? 1.758 -3.160 -2.608 1.00 90.88 95 ALA A C 1
ATOM 751 O O . ALA A 1 95 ? 2.441 -3.460 -3.584 1.00 90.88 95 ALA A O 1
ATOM 752 N N . ILE A 1 96 ? 2.294 -2.883 -1.414 1.00 91.94 96 ILE A N 1
ATOM 753 C CA . ILE A 1 96 ? 3.741 -2.925 -1.155 1.00 91.94 96 ILE A CA 1
ATOM 754 C C . ILE A 1 96 ? 4.298 -4.312 -1.493 1.00 91.94 96 ILE A C 1
ATOM 756 O O . ILE A 1 96 ? 5.241 -4.422 -2.277 1.00 91.94 96 ILE A O 1
ATOM 760 N N . ALA A 1 97 ? 3.692 -5.375 -0.955 1.00 92.38 97 ALA A N 1
ATOM 761 C CA . ALA A 1 97 ? 4.135 -6.745 -1.209 1.00 92.38 97 ALA A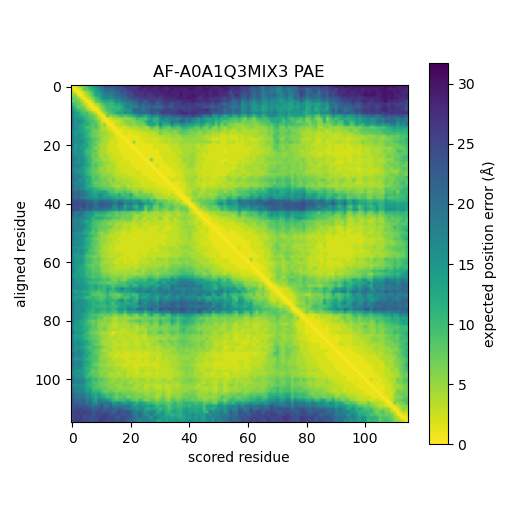 CA 1
ATOM 762 C C . ALA A 1 97 ? 4.086 -7.103 -2.706 1.00 92.38 97 ALA A C 1
ATOM 764 O O . ALA A 1 97 ? 5.028 -7.692 -3.237 1.00 92.38 97 ALA A O 1
ATOM 765 N N . THR A 1 98 ? 3.020 -6.694 -3.399 1.00 91.56 98 THR A N 1
ATOM 766 C CA . THR A 1 98 ? 2.834 -6.934 -4.836 1.00 91.56 98 THR A CA 1
ATOM 767 C C . THR A 1 98 ? 3.862 -6.174 -5.664 1.00 91.56 98 THR A C 1
ATOM 769 O O . THR A 1 98 ? 4.465 -6.756 -6.558 1.00 91.56 98 THR A O 1
ATOM 772 N N . ILE A 1 99 ? 4.114 -4.901 -5.353 1.00 89.62 99 ILE A N 1
ATOM 773 C CA . ILE A 1 99 ? 5.108 -4.062 -6.030 1.00 89.62 99 ILE A CA 1
ATOM 774 C C . ILE A 1 99 ? 6.510 -4.661 -5.893 1.00 89.62 99 ILE A C 1
ATOM 776 O O . ILE A 1 99 ? 7.228 -4.807 -6.885 1.00 89.62 99 ILE A O 1
ATOM 780 N N . VAL A 1 100 ? 6.890 -5.047 -4.673 1.00 89.19 100 VAL A N 1
ATOM 781 C CA . VAL A 1 100 ? 8.189 -5.672 -4.399 1.00 89.19 100 VAL A CA 1
ATOM 782 C C . VAL A 1 100 ? 8.300 -7.012 -5.131 1.00 89.19 100 VAL A C 1
ATOM 784 O O . VAL A 1 100 ? 9.286 -7.254 -5.828 1.00 89.19 100 VAL A O 1
ATOM 787 N N . GLY A 1 101 ? 7.277 -7.865 -5.031 1.00 88.81 101 GLY A N 1
ATOM 788 C CA . GLY A 1 101 ? 7.240 -9.159 -5.713 1.00 88.81 101 GLY A CA 1
ATOM 789 C C . GLY A 1 101 ? 7.329 -9.022 -7.234 1.00 88.81 101 GLY A C 1
ATOM 790 O O . GLY A 1 101 ? 8.119 -9.716 -7.875 1.00 88.81 101 GLY A O 1
ATOM 791 N N . TRP A 1 102 ? 6.590 -8.072 -7.806 1.00 87.00 102 TRP A N 1
ATOM 792 C CA . TRP A 1 102 ? 6.610 -7.760 -9.232 1.00 87.00 102 TRP A CA 1
ATOM 793 C C . TRP A 1 102 ? 7.985 -7.272 -9.693 1.00 87.00 102 TRP A C 1
ATOM 795 O O . TRP A 1 102 ? 8.494 -7.727 -10.715 1.00 87.00 102 TRP A O 1
ATOM 805 N N . HIS A 1 103 ? 8.632 -6.401 -8.915 1.00 85.06 103 HIS A N 1
ATOM 806 C CA . HIS A 1 103 ? 9.984 -5.930 -9.204 1.00 85.06 103 HIS A CA 1
ATOM 807 C C . HIS A 1 103 ? 10.987 -7.091 -9.293 1.00 85.06 103 HIS A C 1
ATOM 809 O O . HIS A 1 103 ? 11.744 -7.186 -10.263 1.00 85.06 103 HIS A O 1
ATOM 815 N N . PHE A 1 104 ? 10.980 -8.003 -8.316 1.00 86.44 104 PHE A N 1
ATOM 816 C CA . PHE A 1 104 ? 11.859 -9.176 -8.337 1.00 86.44 104 PHE A CA 1
ATOM 817 C C . PHE A 1 104 ? 11.510 -10.154 -9.463 1.00 86.44 104 PHE A C 1
ATOM 819 O O . PHE A 1 104 ? 12.414 -10.737 -10.064 1.00 86.44 104 PHE A O 1
ATOM 826 N N . TYR A 1 105 ? 10.226 -10.307 -9.788 1.00 87.88 105 TYR A N 1
ATOM 827 C CA . TYR A 1 105 ? 9.776 -11.129 -10.909 1.00 87.88 105 TYR A CA 1
ATOM 828 C C . TYR A 1 105 ? 10.284 -10.596 -12.258 1.00 87.88 105 TYR A C 1
ATOM 830 O O . TYR A 1 105 ? 10.855 -11.357 -13.045 1.00 87.88 105 TYR A O 1
ATOM 838 N N . LEU A 1 106 ? 10.150 -9.291 -12.514 1.00 81.88 106 LEU A N 1
ATOM 839 C CA . LEU A 1 106 ? 10.678 -8.658 -13.727 1.00 81.88 106 LEU A CA 1
ATOM 840 C C . LEU A 1 106 ? 12.200 -8.799 -13.818 1.00 81.88 106 LEU A C 1
ATOM 842 O O . LEU A 1 106 ? 12.735 -9.093 -14.887 1.00 81.88 106 LEU A O 1
ATOM 846 N N . LYS A 1 107 ? 12.901 -8.635 -12.688 1.00 77.94 107 LYS A N 1
ATOM 847 C CA . LYS A 1 107 ? 14.360 -8.777 -12.633 1.00 77.94 107 LYS A CA 1
ATOM 848 C C . LYS A 1 107 ? 14.795 -10.209 -12.949 1.00 77.94 107 LYS A C 1
ATOM 850 O O . LYS A 1 107 ? 15.758 -10.413 -13.678 1.00 77.94 107 LYS A O 1
ATOM 855 N N . ARG A 1 108 ? 14.078 -11.211 -12.429 1.00 81.19 108 ARG A N 1
ATOM 856 C CA . ARG A 1 108 ? 14.370 -12.633 -12.668 1.00 81.19 108 ARG A CA 1
ATOM 857 C C . ARG A 1 108 ? 14.049 -13.079 -14.095 1.00 81.19 108 ARG A C 1
ATOM 859 O O . ARG A 1 108 ? 14.745 -13.934 -14.626 1.00 81.19 108 ARG A O 1
ATOM 866 N N . SER A 1 109 ? 12.987 -12.548 -14.693 1.00 79.56 109 SER A N 1
ATOM 867 C CA . SER A 1 109 ? 12.541 -12.936 -16.038 1.00 79.56 109 SER A CA 1
ATOM 868 C C . SER A 1 109 ? 13.351 -12.290 -17.168 1.00 79.56 109 SER A C 1
ATOM 870 O O . SER A 1 109 ? 13.098 -12.593 -18.332 1.00 79.56 109 SER A O 1
ATOM 872 N N . GLY A 1 110 ? 14.298 -11.394 -16.857 1.00 67.62 110 GLY A N 1
ATOM 873 C CA . GLY A 1 110 ? 15.023 -10.610 -17.865 1.00 67.62 110 GLY A CA 1
ATOM 874 C C . GLY A 1 110 ? 14.122 -9.638 -18.637 1.00 67.62 110 GLY A C 1
ATOM 875 O O . GLY A 1 110 ? 14.548 -9.032 -19.613 1.00 67.62 110 GLY A O 1
ATOM 876 N N . ALA A 1 111 ? 12.864 -9.478 -18.213 1.00 66.50 111 ALA A N 1
ATOM 877 C CA . ALA A 1 111 ? 11.919 -8.536 -18.802 1.00 66.50 111 ALA A CA 1
ATOM 878 C C . ALA A 1 111 ? 12.248 -7.082 -18.434 1.00 66.50 111 ALA A C 1
ATOM 880 O O . ALA A 1 111 ? 11.749 -6.167 -19.077 1.00 66.50 111 ALA A O 1
ATOM 881 N N . TYR A 1 112 ? 13.102 -6.880 -17.425 1.00 59.50 112 TYR A N 1
ATOM 882 C CA . TYR A 1 112 ? 13.614 -5.564 -17.050 1.00 59.50 112 TYR A CA 1
ATOM 883 C C . TYR A 1 112 ? 14.361 -4.859 -18.180 1.00 59.50 112 TYR A C 1
ATOM 885 O O . TYR A 1 112 ? 14.260 -3.648 -18.292 1.00 59.50 112 TYR A O 1
ATOM 893 N N . ASP A 1 113 ? 15.058 -5.615 -19.030 1.00 54.78 113 ASP A N 1
ATOM 894 C CA . ASP A 1 113 ? 15.827 -5.059 -20.150 1.00 54.78 113 ASP A CA 1
ATOM 895 C C . ASP A 1 113 ? 14.935 -4.702 -21.356 1.00 54.78 113 ASP A C 1
ATOM 897 O O . ASP A 1 113 ? 15.424 -4.215 -22.373 1.00 54.78 113 ASP A O 1
ATOM 901 N N . ARG A 1 114 ? 13.628 -5.001 -21.284 1.00 51.28 114 ARG A N 1
ATOM 902 C CA . ARG A 1 114 ? 12.650 -4.807 -22.370 1.00 51.28 114 ARG A CA 1
ATOM 903 C C . ARG A 1 114 ? 11.534 -3.818 -22.032 1.00 51.28 114 ARG A C 1
ATOM 905 O O . ARG A 1 114 ? 10.669 -3.606 -22.882 1.00 51.28 114 ARG A O 1
ATOM 912 N N . LEU A 1 115 ? 11.509 -3.307 -20.800 1.00 54.22 115 LEU A N 1
ATOM 913 C CA . LEU A 1 115 ? 10.586 -2.265 -20.358 1.00 54.22 115 LEU A CA 1
ATOM 914 C C . LEU A 1 115 ? 11.249 -0.919 -20.575 1.00 54.22 115 LEU A C 1
ATOM 916 O O . LEU A 1 115 ? 10.626 -0.140 -21.319 1.00 54.22 115 LEU A O 1
#

pLDDT: mean 77.98, std 13.67, range [39.72, 93.81]